Protein AF-A0A2G9NDW2-F1 (afdb_monomer)

pLDDT: mean 83.41, std 6.53, range [58.66, 91.0]

Secondary structure (DSSP, 8-state):
-HHHHHHHHHTT-EEESHHHHHHTGGGEEEEEE-TT--HHHHHHHHHTT--EEE-SS-HHHHHHHHT-SS--SEEEEE-

Radius of gyration: 11.38 Å; Cα contacts (8 Å, |Δi|>4): 120; chains: 1; bounding box: 30×20×25 Å

Mean predicted aligned error: 4.84 Å

Solvent-accessible surface area (backbone atoms only — not comparable to full-atom values): 4409 Å² total; per-residue (Å²): 109,70,66,56,56,47,52,33,51,76,69,66,36,57,37,72,32,62,71,53,38,64,75,40,46,88,53,38,67,43,32,38,30,27,55,76,42,57,66,70,59,57,50,52,36,54,74,69,72,49,66,67,44,78,39,91,44,41,32,65,57,48,17,64,78,64,69,46,99,56,77,52,48,30,40,22,33,45,108

Sequence (79 aa):
MVDEIKNFIEEHQIIFGIKECLKKSDSVKKVFIVNDCREDVRKLLKANKIEFENLEFSKGDVSSRM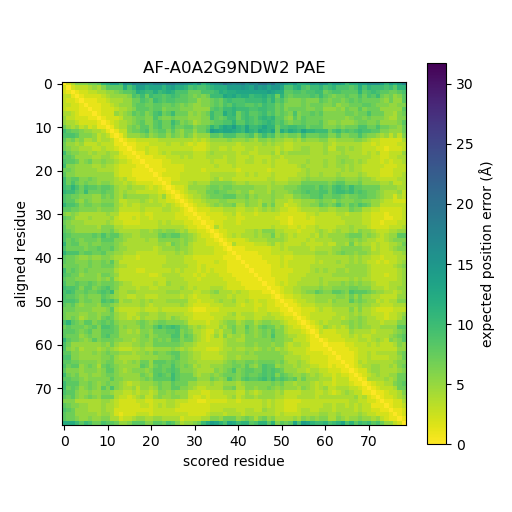GLPFQCEVFGLKK

Nearest PDB structures (foldseek):
  8jiv-assembly1_Cc  TM=8.234E-01  e=3.247E-06  Triticum aestivum
  8b2l-assembly1_P3  TM=7.904E-01  e=8.964E-06  Nicotiana tabacum
  8p8u-assembly1_RC  TM=8.536E-01  e=4.754E-05  Saccharomyces cerevisiae
  9cai-assembly1_Cc  TM=7.366E-01  e=7.753E-06  Caenorhabditis elegans
  8rxx-assembly1_Ld  TM=7.237E-01  e=1.385E-05  Leishmania major strain Friedlin

Structure (mmCIF, N/CA/C/O backbone):
data_AF-A0A2G9NDW2-F1
#
_entry.id   AF-A0A2G9NDW2-F1
#
loop_
_atom_site.group_PDB
_atom_site.id
_atom_site.type_symbol
_atom_site.label_atom_id
_atom_site.label_alt_id
_atom_site.label_comp_id
_atom_site.label_asym_id
_atom_site.label_entity_id
_atom_site.label_seq_id
_atom_site.pdbx_PDB_ins_code
_atom_site.Cartn_x
_atom_site.Cartn_y
_atom_site.Cartn_z
_atom_site.occupancy
_atom_site.B_iso_or_equiv
_atom_site.auth_seq_id
_atom_site.auth_comp_id
_atom_site.auth_asym_id
_atom_site.auth_atom_id
_atom_site.pdbx_PDB_model_num
ATOM 1 N N . MET A 1 1 ? 6.423 14.269 -3.141 1.00 58.66 1 MET A N 1
ATOM 2 C CA . MET A 1 1 ? 5.540 13.080 -3.058 1.00 58.66 1 MET A CA 1
ATOM 3 C C . MET A 1 1 ? 6.337 11.780 -3.008 1.00 58.66 1 MET A C 1
ATOM 5 O O . MET A 1 1 ? 6.197 11.063 -2.032 1.00 58.66 1 MET A O 1
ATOM 9 N N . VAL A 1 2 ? 7.207 11.474 -3.982 1.00 60.28 2 VAL A N 1
ATOM 10 C CA . VAL A 1 2 ? 8.048 10.253 -3.919 1.00 60.28 2 VAL A CA 1
ATOM 11 C C . VAL A 1 2 ? 9.056 10.306 -2.766 1.00 60.28 2 VAL A C 1
ATOM 13 O O .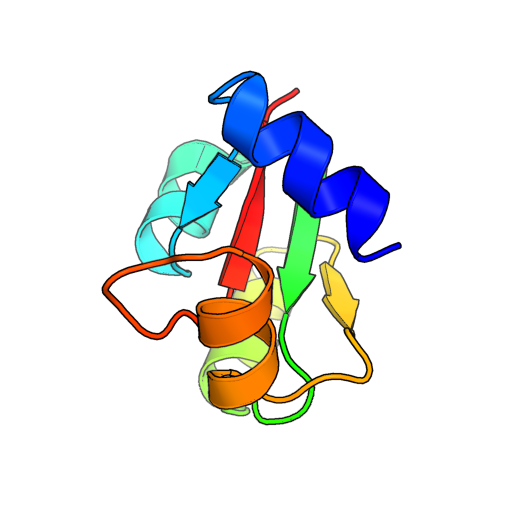 VAL A 1 2 ? 9.218 9.308 -2.072 1.00 60.28 2 VAL A O 1
ATOM 16 N N . ASP A 1 3 ? 9.665 11.466 -2.511 1.00 67.81 3 ASP A N 1
ATOM 17 C CA . ASP A 1 3 ? 10.574 11.672 -1.371 1.00 67.81 3 ASP A CA 1
ATOM 18 C C . ASP A 1 3 ? 9.884 11.484 -0.018 1.00 67.81 3 ASP A C 1
ATOM 20 O O . ASP A 1 3 ? 10.487 10.982 0.919 1.00 67.81 3 ASP A O 1
ATOM 24 N N . GLU A 1 4 ? 8.594 11.817 0.069 1.00 68.88 4 GLU A N 1
ATOM 25 C CA . GLU A 1 4 ? 7.810 11.638 1.291 1.00 68.88 4 GLU A CA 1
ATOM 26 C C . GLU A 1 4 ? 7.654 10.144 1.597 1.00 68.88 4 GLU A C 1
ATOM 28 O O . GLU A 1 4 ? 8.003 9.688 2.680 1.00 68.88 4 GLU A O 1
ATOM 33 N N . ILE A 1 5 ? 7.254 9.352 0.596 1.00 70.94 5 ILE A N 1
ATOM 34 C CA . ILE A 1 5 ? 7.168 7.891 0.719 1.00 70.94 5 ILE A CA 1
ATOM 35 C C . ILE A 1 5 ? 8.547 7.295 1.026 1.00 70.94 5 ILE A C 1
ATOM 37 O O . ILE A 1 5 ? 8.643 6.393 1.850 1.00 70.94 5 ILE A O 1
ATOM 41 N N . LYS A 1 6 ? 9.616 7.810 0.410 1.00 72.62 6 LYS A N 1
ATOM 42 C CA . LYS A 1 6 ? 10.984 7.349 0.666 1.00 72.62 6 LYS A CA 1
ATOM 43 C C . LYS A 1 6 ? 11.397 7.565 2.126 1.00 72.62 6 LYS A C 1
ATOM 45 O O . LYS A 1 6 ? 11.864 6.615 2.745 1.00 72.62 6 LYS A O 1
ATOM 50 N N . ASN A 1 7 ? 11.120 8.739 2.695 1.00 75.94 7 ASN A N 1
ATOM 51 C CA . ASN A 1 7 ? 11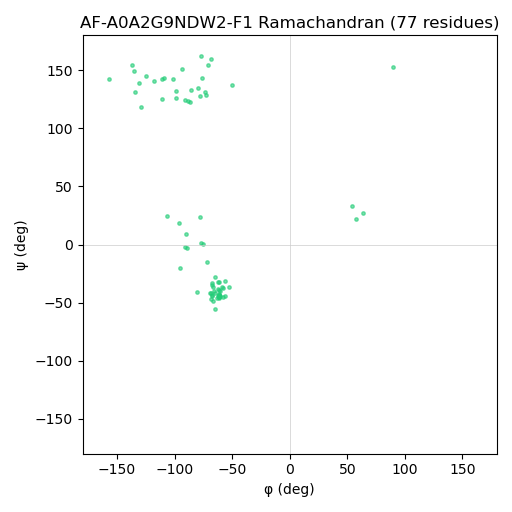.366 9.013 4.114 1.00 75.94 7 ASN A CA 1
ATOM 52 C C . ASN A 1 7 ? 10.611 8.023 5.011 1.00 75.94 7 ASN A C 1
ATOM 54 O O . ASN A 1 7 ? 11.204 7.416 5.895 1.00 75.94 7 ASN A O 1
ATOM 58 N N . PHE A 1 8 ? 9.332 7.761 4.727 1.00 73.81 8 PHE A N 1
ATOM 59 C CA . PHE A 1 8 ? 8.552 6.789 5.497 1.00 73.81 8 PHE A CA 1
ATOM 60 C C . PHE A 1 8 ? 9.065 5.343 5.371 1.00 73.81 8 PHE A C 1
ATOM 62 O O . PHE A 1 8 ? 8.860 4.539 6.286 1.00 73.81 8 PHE A O 1
ATOM 69 N N . ILE A 1 9 ? 9.711 4.984 4.253 1.00 73.81 9 ILE A N 1
ATOM 70 C CA . ILE A 1 9 ? 10.397 3.689 4.107 1.00 73.81 9 ILE A CA 1
ATOM 71 C C . ILE A 1 9 ? 11.613 3.644 5.028 1.00 73.81 9 ILE A C 1
ATOM 73 O O . ILE A 1 9 ? 11.777 2.659 5.746 1.00 73.81 9 ILE A O 1
ATOM 77 N N . GLU A 1 10 ? 12.427 4.700 5.044 1.00 74.62 10 GLU A N 1
ATOM 78 C CA . GLU A 1 10 ? 13.596 4.797 5.927 1.00 74.62 10 GLU A CA 1
ATOM 79 C C . GLU A 1 10 ? 13.182 4.768 7.409 1.00 74.62 10 GLU A C 1
ATOM 81 O O . GLU A 1 10 ? 13.788 4.063 8.217 1.00 74.62 10 GLU A O 1
ATOM 86 N N . GLU A 1 11 ? 12.063 5.406 7.751 1.00 78.06 11 GLU A N 1
ATOM 87 C CA . GLU A 1 11 ? 11.467 5.380 9.092 1.00 78.06 11 GLU A CA 1
ATOM 88 C C . GLU A 1 11 ? 10.711 4.072 9.418 1.00 78.06 11 GLU A C 1
ATOM 90 O O . GLU A 1 11 ? 10.165 3.925 10.510 1.00 78.06 11 GLU A O 1
ATOM 95 N N . HIS A 1 12 ? 10.683 3.086 8.509 1.00 71.25 12 HIS A N 1
ATOM 96 C CA . HIS A 1 12 ? 9.998 1.788 8.673 1.00 71.25 12 HIS A CA 1
ATOM 97 C C . HIS A 1 12 ? 8.483 1.893 8.958 1.00 71.25 12 HIS A C 1
ATOM 99 O O . HIS A 1 12 ? 7.826 0.961 9.456 1.00 71.25 12 HIS A O 1
ATOM 105 N N . GLN A 1 13 ? 7.891 3.021 8.579 1.00 82.62 13 GLN A N 1
ATOM 106 C CA . GLN A 1 13 ? 6.480 3.332 8.759 1.00 82.62 13 GLN A CA 1
ATOM 107 C C . GLN A 1 13 ? 5.642 3.023 7.511 1.00 82.62 13 GLN A C 1
ATOM 109 O O . GLN A 1 13 ? 4.507 3.476 7.403 1.00 82.62 13 GLN A O 1
ATOM 114 N N . ILE A 1 14 ? 6.145 2.194 6.590 1.00 85.81 14 ILE A N 1
ATOM 115 C CA . ILE A 1 14 ? 5.382 1.725 5.426 1.00 85.81 14 ILE A CA 1
ATOM 116 C C . ILE A 1 14 ? 4.842 0.307 5.606 1.00 85.81 14 ILE A C 1
ATOM 118 O O . ILE A 1 14 ? 5.468 -0.586 6.179 1.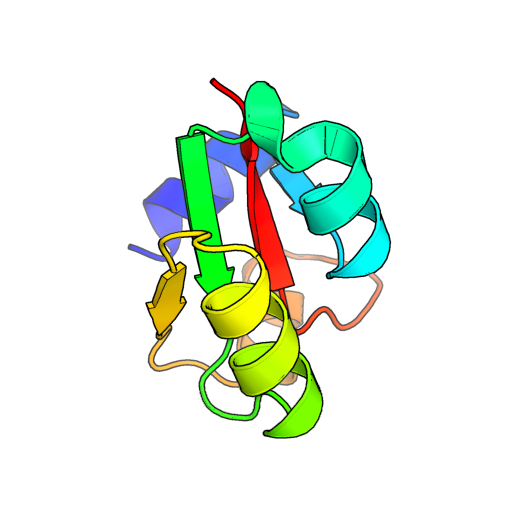00 85.81 14 ILE A O 1
ATOM 122 N N . ILE A 1 15 ? 3.635 0.111 5.088 1.00 87.38 15 ILE A N 1
ATOM 123 C CA . ILE A 1 15 ? 2.965 -1.162 4.887 1.00 87.38 15 ILE A CA 1
ATOM 124 C C . ILE A 1 15 ? 2.889 -1.416 3.385 1.00 87.38 15 ILE A C 1
ATOM 126 O O . ILE A 1 15 ? 2.358 -0.604 2.633 1.00 87.38 15 ILE A O 1
ATOM 130 N N . PHE A 1 16 ? 3.386 -2.567 2.948 1.00 88.00 16 PHE A N 1
ATOM 131 C CA . PHE A 1 16 ? 3.354 -2.952 1.543 1.00 88.00 16 PHE A CA 1
ATOM 132 C C . PHE A 1 16 ? 2.187 -3.900 1.268 1.00 88.00 16 PHE A C 1
ATOM 134 O O . PHE A 1 16 ? 1.995 -4.904 1.956 1.00 88.00 16 PHE A O 1
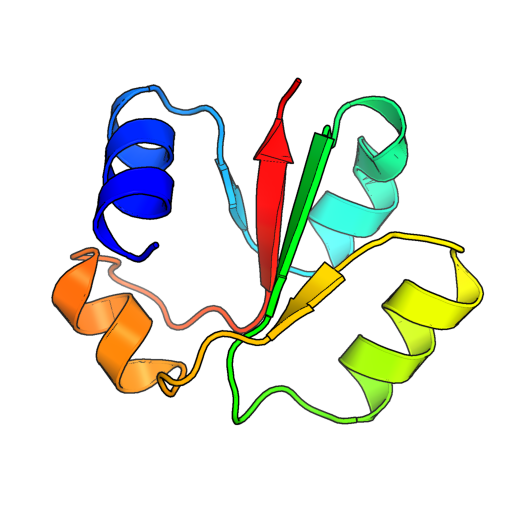ATOM 141 N N . GLY A 1 17 ? 1.432 -3.599 0.214 1.00 86.69 17 GLY A N 1
ATOM 142 C CA . GLY A 1 17 ? 0.395 -4.468 -0.323 1.00 86.69 17 GLY A CA 1
ATOM 143 C C . GLY A 1 17 ? -0.991 -4.259 0.285 1.00 86.69 17 GLY A C 1
ATOM 144 O O . GLY A 1 17 ? -1.171 -3.860 1.437 1.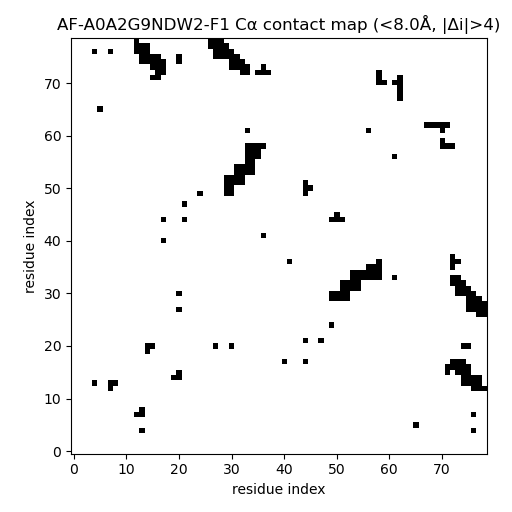00 86.69 17 GLY A O 1
ATOM 145 N N . ILE A 1 18 ? -2.007 -4.587 -0.516 1.00 87.50 18 ILE A N 1
ATOM 146 C CA . ILE A 1 18 ? -3.409 -4.350 -0.160 1.00 87.50 18 ILE A CA 1
ATOM 147 C C . ILE A 1 18 ? -3.870 -5.167 1.047 1.00 87.50 18 ILE A C 1
ATOM 149 O O . ILE A 1 18 ? -4.556 -4.638 1.911 1.00 87.50 18 ILE A O 1
ATOM 153 N N . LYS A 1 19 ? -3.492 -6.447 1.141 1.00 87.50 19 LYS A N 1
ATOM 154 C CA . LYS A 1 19 ? -3.953 -7.320 2.234 1.00 87.50 19 LYS A CA 1
ATOM 155 C C . LYS A 1 19 ? -3.500 -6.804 3.598 1.00 87.50 19 LYS A C 1
ATOM 157 O O . LYS A 1 19 ? -4.289 -6.811 4.535 1.00 87.50 19 LYS A O 1
ATOM 162 N N . GLU A 1 20 ? -2.251 -6.356 3.699 1.00 88.06 20 GLU A N 1
ATOM 163 C CA . GLU A 1 20 ? -1.727 -5.768 4.932 1.00 88.06 20 GLU A CA 1
ATOM 164 C C . GLU A 1 20 ? -2.381 -4.411 5.220 1.00 88.06 20 GLU A C 1
ATOM 166 O O . GLU A 1 20 ? -2.777 -4.172 6.358 1.00 88.06 20 GLU A O 1
ATOM 171 N N . CYS A 1 21 ? -2.576 -3.563 4.200 1.00 86.94 21 CYS A N 1
ATOM 172 C CA . CYS A 1 21 ? -3.278 -2.284 4.365 1.00 86.94 21 CYS A CA 1
ATOM 173 C C . CYS A 1 21 ? -4.721 -2.466 4.853 1.00 86.94 21 CYS A C 1
ATOM 175 O O . CYS A 1 21 ? -5.170 -1.717 5.712 1.00 86.94 21 CYS A O 1
ATOM 177 N N . LEU A 1 22 ? -5.435 -3.477 4.349 1.00 85.88 22 LEU A N 1
ATOM 178 C CA . LEU A 1 22 ? -6.793 -3.807 4.788 1.00 85.88 22 LEU A CA 1
ATOM 179 C C . LEU A 1 22 ? -6.815 -4.344 6.223 1.00 85.88 22 LEU A C 1
ATOM 181 O O . LEU A 1 22 ? -7.677 -3.965 7.004 1.00 85.88 22 LEU A O 1
ATOM 185 N N . LYS A 1 23 ? -5.864 -5.211 6.591 1.00 87.50 23 LYS A N 1
ATOM 186 C CA . LYS A 1 23 ? -5.775 -5.758 7.955 1.00 87.50 23 LYS A CA 1
ATOM 187 C C . LYS A 1 23 ? -5.418 -4.702 8.997 1.00 87.50 23 LYS A C 1
ATOM 189 O O . LYS A 1 23 ? -5.875 -4.788 10.130 1.00 87.50 23 LYS A O 1
ATOM 194 N N . LYS A 1 24 ? -4.561 -3.751 8.629 1.00 85.44 24 LYS A N 1
ATOM 195 C CA . LYS A 1 24 ? -4.031 -2.709 9.517 1.00 85.44 24 LYS A CA 1
ATOM 196 C C . LYS A 1 24 ? -4.643 -1.343 9.219 1.00 85.44 24 LYS A C 1
ATOM 198 O O . LYS A 1 24 ? -4.020 -0.331 9.522 1.00 85.44 24 LYS A O 1
ATOM 203 N N . SER A 1 25 ? -5.843 -1.305 8.642 1.00 80.25 25 SER A N 1
ATOM 204 C CA . SER A 1 25 ? -6.491 -0.069 8.191 1.00 80.25 25 SER A CA 1
ATOM 205 C C . SER A 1 25 ? -6.637 0.971 9.304 1.00 80.25 25 SER A C 1
ATOM 207 O O . SER A 1 25 ? -6.536 2.161 9.040 1.00 80.25 25 SER A O 1
ATOM 209 N N . ASP A 1 26 ? -6.800 0.535 10.554 1.00 82.31 26 ASP A N 1
ATOM 210 C CA . ASP A 1 26 ? -6.883 1.417 11.724 1.00 82.31 26 ASP A CA 1
ATOM 211 C C . ASP A 1 26 ? -5.560 2.153 12.028 1.00 82.31 26 ASP A C 1
ATOM 213 O O . ASP A 1 26 ? -5.541 3.330 12.405 1.00 82.31 26 ASP A O 1
ATOM 217 N N . SER A 1 27 ? -4.433 1.479 11.782 1.00 81.88 27 SER A N 1
ATOM 218 C CA . SER A 1 27 ? -3.078 2.002 11.984 1.00 81.88 27 SER A CA 1
ATOM 219 C C . SER A 1 27 ? -2.504 2.692 10.745 1.00 81.88 27 SER A C 1
ATOM 221 O O . SER A 1 27 ? -1.381 3.188 10.796 1.00 81.88 27 SER A O 1
ATOM 223 N N . VAL A 1 28 ? -3.241 2.713 9.632 1.00 84.06 28 VAL A N 1
ATOM 224 C CA . VAL A 1 28 ? -2.837 3.377 8.391 1.00 84.06 28 VAL A CA 1
ATOM 225 C C . VAL A 1 28 ? -3.366 4.808 8.400 1.00 84.06 28 VAL A C 1
ATOM 227 O O . VAL A 1 28 ? -4.556 5.056 8.573 1.00 84.06 28 VAL A O 1
ATOM 230 N N . LYS A 1 29 ? -2.463 5.769 8.223 1.00 82.50 29 LYS A N 1
ATOM 231 C CA . LYS A 1 29 ? -2.781 7.191 8.095 1.00 82.50 29 LYS A CA 1
ATOM 232 C C . LYS A 1 29 ? -3.235 7.533 6.683 1.00 82.50 29 LYS A C 1
ATOM 234 O O . LYS A 1 29 ? -4.137 8.342 6.510 1.00 82.50 29 LYS A O 1
ATOM 239 N N . LYS A 1 30 ? -2.564 6.959 5.684 1.00 86.56 30 LYS A N 1
ATOM 240 C CA . LYS A 1 30 ? -2.756 7.306 4.276 1.00 86.56 30 LYS A CA 1
ATOM 241 C C . LYS A 1 30 ? -2.316 6.160 3.383 1.00 86.56 30 LYS A C 1
ATOM 243 O O . LYS A 1 30 ? -1.319 5.512 3.687 1.00 86.56 30 LYS A O 1
ATOM 248 N N . VAL A 1 31 ? -3.028 5.910 2.292 1.00 89.44 31 VAL A N 1
ATOM 249 C CA . VAL A 1 31 ? -2.624 4.909 1.299 1.00 89.44 31 VAL A CA 1
ATOM 250 C C . VAL A 1 31 ? -2.215 5.597 0.004 1.00 89.44 31 VAL A C 1
ATOM 252 O O . VAL A 1 31 ? -2.823 6.569 -0.421 1.00 89.44 31 VAL A O 1
ATOM 255 N N . PHE A 1 32 ? -1.197 5.068 -0.651 1.00 89.00 32 PHE A N 1
ATOM 256 C CA . PHE A 1 32 ? -0.812 5.423 -2.003 1.00 89.00 32 PHE A CA 1
ATOM 257 C C . PHE A 1 32 ? -0.943 4.204 -2.891 1.00 89.00 32 PHE A C 1
ATOM 259 O O . PHE A 1 32 ? -0.584 3.089 -2.502 1.00 89.00 32 PHE A O 1
ATOM 266 N N . ILE A 1 33 ? -1.428 4.420 -4.103 1.00 91.00 33 ILE A N 1
ATOM 267 C CA . ILE A 1 33 ? -1.470 3.395 -5.131 1.00 91.00 33 ILE A CA 1
ATOM 268 C C . ILE A 1 33 ? -0.759 3.879 -6.380 1.00 91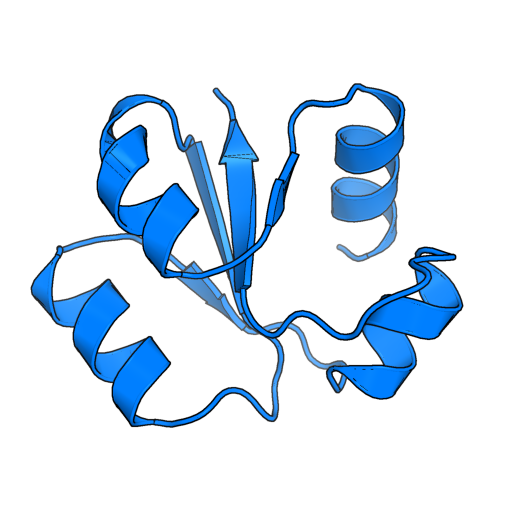.00 33 ILE A C 1
ATOM 270 O O . ILE A 1 33 ? -0.807 5.055 -6.725 1.00 91.00 33 ILE A O 1
ATOM 274 N N . VAL A 1 34 ? -0.090 2.966 -7.069 1.00 89.81 34 VAL A N 1
ATOM 275 C CA . VAL A 1 34 ? 0.578 3.274 -8.340 1.00 89.81 34 VAL A CA 1
ATOM 276 C C . VAL A 1 34 ? -0.439 3.568 -9.441 1.00 89.81 34 VAL A C 1
ATOM 278 O O . VAL A 1 34 ? -1.602 3.161 -9.357 1.00 89.81 34 VAL A O 1
ATOM 281 N N . ASN A 1 35 ? -0.006 4.247 -10.504 1.00 86.62 35 ASN A N 1
ATOM 282 C CA . ASN A 1 35 ? -0.907 4.568 -11.607 1.00 86.62 35 ASN A CA 1
ATOM 283 C C . ASN A 1 35 ? -1.466 3.295 -12.269 1.00 86.62 35 ASN A C 1
ATOM 285 O O . ASN A 1 35 ? -2.675 3.139 -12.427 1.00 86.62 35 ASN A O 1
ATOM 289 N N . ASP A 1 36 ? -0.580 2.330 -12.519 1.00 87.00 36 ASP A N 1
ATOM 290 C CA . ASP A 1 36 ? -0.875 1.016 -13.112 1.00 87.00 36 ASP A CA 1
ATOM 291 C C . ASP A 1 36 ? -1.504 0.013 -12.116 1.00 87.00 36 ASP A C 1
ATOM 293 O O . ASP A 1 36 ? -1.359 -1.200 -12.246 1.00 87.00 36 ASP A O 1
ATOM 297 N N . CYS A 1 37 ? -2.154 0.499 -11.055 1.00 87.62 37 CYS A N 1
ATOM 298 C CA . CYS A 1 37 ? -2.780 -0.361 -10.056 1.00 87.62 37 CYS A CA 1
ATOM 299 C C . CYS A 1 37 ? -4.060 -0.998 -10.610 1.00 87.62 37 CYS A C 1
ATOM 301 O O . CYS A 1 37 ? -4.944 -0.294 -11.115 1.00 87.62 37 CYS A O 1
ATOM 303 N N . ARG A 1 38 ? -4.182 -2.321 -10.440 1.00 87.88 38 ARG A N 1
ATOM 304 C CA . ARG A 1 38 ? -5.367 -3.107 -10.819 1.00 87.88 38 ARG A CA 1
ATOM 305 C C . ARG A 1 38 ? -6.672 -2.500 -10.295 1.00 87.88 38 ARG A C 1
ATOM 307 O O . ARG A 1 38 ? -6.788 -2.136 -9.124 1.00 87.88 38 ARG A O 1
ATOM 314 N N . GLU A 1 39 ? -7.703 -2.471 -11.137 1.00 87.62 39 GLU A N 1
ATOM 315 C CA . GLU A 1 39 ? -9.011 -1.922 -10.759 1.00 87.62 39 GLU A CA 1
ATOM 316 C C . GLU A 1 39 ? -9.646 -2.630 -9.556 1.00 87.62 39 GLU A C 1
ATOM 318 O O . GLU A 1 39 ? -10.240 -1.968 -8.706 1.00 87.62 39 GLU A O 1
ATOM 323 N N . ASP A 1 40 ? -9.487 -3.949 -9.428 1.00 89.88 40 ASP A N 1
ATOM 324 C CA . ASP A 1 40 ? -9.978 -4.705 -8.268 1.00 89.88 40 ASP A CA 1
ATOM 325 C C . ASP A 1 40 ? -9.396 -4.196 -6.945 1.00 89.88 40 ASP A C 1
ATOM 327 O O . ASP A 1 40 ? -10.101 -4.091 -5.943 1.00 89.88 40 ASP A O 1
ATOM 331 N N . VAL A 1 41 ? -8.120 -3.804 -6.948 1.00 89.31 41 VAL A N 1
ATOM 332 C CA . VAL A 1 41 ? -7.427 -3.258 -5.775 1.00 89.31 41 VAL A CA 1
ATOM 333 C C . VAL A 1 41 ? -8.022 -1.898 -5.403 1.00 89.31 41 VAL A C 1
ATOM 335 O O . VAL A 1 41 ? -8.340 -1.657 -4.237 1.00 89.31 41 VAL A O 1
ATOM 338 N N . ARG A 1 42 ? -8.274 -1.039 -6.399 1.00 87.88 42 ARG A N 1
ATOM 339 C CA . ARG A 1 42 ? -8.952 0.255 -6.207 1.00 87.88 42 ARG A CA 1
ATOM 340 C C . ARG A 1 42 ? -10.362 0.071 -5.644 1.00 87.88 42 ARG A C 1
ATOM 342 O O . ARG A 1 42 ? -10.751 0.783 -4.719 1.00 87.88 42 ARG A O 1
ATOM 349 N N . LYS A 1 43 ? -11.124 -0.889 -6.178 1.00 89.94 43 LYS A N 1
ATOM 350 C CA . LYS A 1 43 ? -12.478 -1.220 -5.703 1.00 89.94 43 LYS A CA 1
ATOM 351 C C . LYS A 1 43 ? -12.457 -1.698 -4.254 1.00 89.94 43 LYS A C 1
ATOM 353 O O . LYS A 1 43 ? -13.268 -1.227 -3.464 1.00 89.94 43 LYS A O 1
ATOM 358 N N . LEU A 1 44 ? -11.512 -2.564 -3.889 1.00 89.50 44 LEU A N 1
ATOM 359 C CA . LEU A 1 44 ? -11.353 -3.049 -2.518 1.00 89.50 44 LEU A CA 1
ATOM 360 C C . LEU A 1 44 ? -11.030 -1.918 -1.531 1.00 89.50 44 LEU A C 1
ATOM 362 O O . LEU A 1 44 ? -11.646 -1.859 -0.469 1.00 89.50 44 LEU A O 1
ATOM 366 N N . LEU A 1 45 ? -10.118 -1.002 -1.875 1.00 87.44 45 LEU A N 1
ATOM 367 C CA . LEU A 1 45 ? -9.800 0.148 -1.019 1.00 87.44 45 LEU A CA 1
ATOM 368 C C . LEU A 1 45 ? -11.024 1.053 -0.812 1.00 87.44 45 LEU A C 1
ATOM 370 O O . LEU A 1 45 ? -11.355 1.385 0.326 1.00 87.44 45 LEU A O 1
ATOM 374 N N . LYS A 1 46 ? -11.757 1.365 -1.893 1.00 86.94 46 LYS A N 1
ATOM 375 C CA . LYS A 1 46 ? -13.010 2.138 -1.816 1.00 86.94 46 LYS A CA 1
ATOM 376 C C . LYS A 1 46 ? -14.080 1.432 -0.980 1.00 86.94 46 LYS A C 1
ATOM 378 O O . LYS A 1 46 ? -14.724 2.074 -0.156 1.00 86.94 46 LYS A O 1
ATOM 383 N N . ALA A 1 47 ? -14.255 0.121 -1.158 1.00 89.56 47 ALA A N 1
ATOM 384 C CA . ALA A 1 47 ? -15.237 -0.672 -0.415 1.00 89.56 47 ALA A CA 1
ATOM 385 C C . ALA A 1 47 ? -14.964 -0.675 1.098 1.00 89.56 47 ALA A C 1
ATOM 387 O O . ALA A 1 47 ? -15.899 -0.688 1.893 1.00 89.56 47 ALA A O 1
ATOM 388 N N . ASN A 1 48 ? -13.691 -0.598 1.490 1.00 85.94 48 ASN A N 1
ATOM 389 C CA . ASN A 1 48 ? -13.265 -0.521 2.887 1.00 85.94 48 ASN A CA 1
ATOM 390 C C . ASN A 1 48 ? -13.143 0.924 3.407 1.00 85.94 48 ASN A C 1
ATOM 392 O O . ASN A 1 48 ? -12.646 1.126 4.511 1.00 85.94 48 ASN A O 1
ATOM 396 N N . LYS A 1 49 ? -13.603 1.924 2.636 1.00 84.88 49 LYS A N 1
ATOM 397 C CA . LYS A 1 49 ? -13.548 3.358 2.978 1.00 84.88 49 LYS A CA 1
ATOM 398 C C . LYS A 1 49 ? -12.137 3.850 3.324 1.00 84.88 49 LYS A C 1
ATOM 400 O O . LYS A 1 49 ? -11.972 4.730 4.162 1.00 84.88 49 LYS A O 1
ATOM 405 N N . ILE A 1 50 ? -11.124 3.274 2.684 1.00 85.06 50 ILE A N 1
ATOM 406 C CA . ILE A 1 50 ? -9.734 3.685 2.864 1.00 85.06 50 ILE A CA 1
ATOM 407 C C . ILE A 1 50 ? -9.435 4.806 1.874 1.00 85.06 50 ILE A C 1
ATOM 409 O O . ILE A 1 50 ? -9.596 4.628 0.665 1.00 85.06 50 ILE A O 1
ATOM 413 N N . GLU A 1 51 ? -8.983 5.948 2.384 1.00 84.12 51 GLU A N 1
ATOM 414 C CA . GLU A 1 51 ? -8.517 7.049 1.546 1.00 84.12 51 GLU A CA 1
ATOM 415 C C . GLU A 1 51 ? -7.169 6.702 0.916 1.00 84.12 51 GLU A C 1
ATOM 417 O O . GLU A 1 51 ? -6.225 6.294 1.602 1.00 84.12 51 GLU A O 1
ATOM 422 N N . PHE A 1 52 ? -7.085 6.860 -0.404 1.00 88.19 52 PHE A N 1
ATOM 423 C CA . PHE A 1 52 ? -5.862 6.622 -1.150 1.00 88.19 52 PHE A CA 1
ATOM 424 C C . PHE A 1 52 ? -5.578 7.727 -2.162 1.00 88.19 52 PHE A C 1
ATOM 426 O O . PHE A 1 52 ? -6.492 8.303 -2.750 1.00 88.19 52 PHE A O 1
ATOM 433 N N . GLU A 1 53 ? -4.295 7.961 -2.411 1.00 89.06 53 GLU A N 1
ATOM 434 C CA . GLU A 1 53 ? -3.809 8.847 -3.462 1.00 89.06 53 GLU A CA 1
ATOM 435 C C . GLU A 1 53 ? -3.156 8.061 -4.593 1.00 89.06 53 GLU A C 1
ATOM 437 O O . GLU A 1 53 ? -2.470 7.058 -4.379 1.00 89.06 53 GLU A O 1
ATOM 442 N N . ASN A 1 54 ? -3.362 8.537 -5.817 1.00 87.06 54 ASN A N 1
ATOM 443 C CA . ASN A 1 54 ? -2.743 7.960 -6.996 1.00 87.06 54 ASN A CA 1
ATOM 444 C C . ASN A 1 54 ? -1.367 8.578 -7.224 1.00 87.06 54 ASN A C 1
ATOM 446 O O . ASN A 1 54 ? -1.245 9.782 -7.419 1.00 87.06 54 ASN A O 1
ATOM 450 N N . LEU A 1 55 ? -0.344 7.735 -7.257 1.00 85.38 55 LEU A N 1
ATOM 451 C CA . LEU A 1 55 ? 0.973 8.110 -7.736 1.00 85.38 55 LEU A CA 1
ATOM 452 C C . LEU A 1 55 ? 0.955 8.168 -9.257 1.00 85.38 55 LEU A C 1
ATOM 454 O O . LEU A 1 55 ? 0.353 7.323 -9.916 1.00 85.38 55 LEU A O 1
ATOM 458 N N . GLU A 1 56 ? 1.680 9.134 -9.806 1.00 84.19 56 GLU A N 1
ATOM 459 C CA . GLU A 1 56 ? 1.859 9.294 -11.253 1.00 84.19 56 GLU A CA 1
ATOM 460 C C . GLU A 1 56 ? 2.772 8.208 -11.852 1.00 84.19 56 GLU A C 1
ATOM 462 O O . GLU A 1 56 ? 2.793 7.992 -13.060 1.00 84.19 56 GLU A O 1
ATOM 467 N N . PHE A 1 57 ? 3.505 7.488 -10.999 1.00 82.62 57 PHE A N 1
ATOM 468 C CA . PHE A 1 57 ? 4.501 6.493 -11.387 1.00 82.62 57 PHE A CA 1
ATOM 469 C C . PHE A 1 57 ? 3.924 5.072 -11.440 1.00 82.62 57 PHE A C 1
ATOM 471 O O . PHE A 1 57 ? 3.007 4.709 -10.694 1.00 82.62 57 PHE A O 1
ATOM 478 N N . SER A 1 58 ? 4.509 4.243 -12.305 1.00 85.81 58 SER A N 1
ATOM 479 C CA . SER A 1 58 ? 4.191 2.817 -12.428 1.00 85.81 58 SER A CA 1
ATOM 480 C C . SER A 1 58 ? 4.831 1.999 -11.303 1.00 85.81 58 SER A C 1
ATOM 482 O O . SER A 1 58 ? 5.809 2.418 -10.687 1.00 85.81 58 SER A O 1
ATOM 484 N N . LYS A 1 59 ? 4.343 0.772 -11.073 1.00 84.38 59 LYS A N 1
ATOM 485 C CA . LYS A 1 59 ? 4.931 -0.164 -10.089 1.00 84.38 59 LYS A CA 1
ATOM 486 C C . LYS A 1 59 ? 6.433 -0.403 -10.277 1.00 84.38 59 LYS A C 1
ATOM 488 O O . LYS A 1 59 ? 7.154 -0.502 -9.289 1.00 84.38 59 LYS A O 1
ATOM 493 N N . GLY A 1 60 ? 6.898 -0.451 -11.529 1.00 82.25 60 GLY A N 1
ATOM 494 C CA . GLY A 1 60 ? 8.316 -0.593 -11.870 1.00 82.25 60 GLY A CA 1
ATOM 495 C C . GLY A 1 60 ? 9.133 0.615 -11.418 1.00 82.25 60 GLY A C 1
ATOM 496 O O . GLY A 1 60 ? 10.048 0.465 -10.611 1.00 82.25 60 GLY A O 1
ATOM 497 N N . ASP A 1 61 ? 8.740 1.815 -11.849 1.00 84.38 61 ASP A N 1
ATOM 498 C CA . ASP A 1 61 ? 9.392 3.071 -11.467 1.00 84.38 61 ASP A CA 1
ATOM 499 C C . ASP A 1 61 ? 9.450 3.267 -9.954 1.00 84.38 61 ASP A C 1
ATOM 501 O O . ASP A 1 61 ? 10.496 3.632 -9.417 1.00 84.38 61 ASP A O 1
ATOM 505 N N . VAL A 1 62 ? 8.343 2.997 -9.255 1.00 83.75 62 VAL A N 1
ATOM 506 C CA . VAL A 1 62 ? 8.287 3.115 -7.794 1.00 83.75 62 VAL A CA 1
ATOM 507 C C . VAL A 1 62 ? 9.247 2.122 -7.143 1.00 83.75 62 VAL A C 1
ATOM 509 O O . VAL A 1 62 ? 10.036 2.526 -6.292 1.00 83.75 62 VAL A O 1
ATOM 512 N N . SER A 1 63 ? 9.256 0.857 -7.578 1.00 83.69 63 SER A N 1
ATOM 513 C CA . SER A 1 63 ? 10.179 -0.147 -7.034 1.00 83.69 63 SER A CA 1
ATOM 514 C C . SER A 1 63 ? 11.651 0.215 -7.261 1.00 83.69 63 SER A C 1
ATOM 516 O O . SER A 1 63 ? 12.436 0.156 -6.317 1.00 83.69 63 SER A O 1
ATOM 518 N N . SER A 1 64 ? 12.018 0.690 -8.457 1.00 83.88 64 SER A N 1
ATOM 519 C CA . SER A 1 64 ? 13.390 1.111 -8.762 1.00 83.88 64 SER A CA 1
ATOM 520 C C . SER A 1 64 ? 13.808 2.356 -7.985 1.00 83.88 64 SER A C 1
ATOM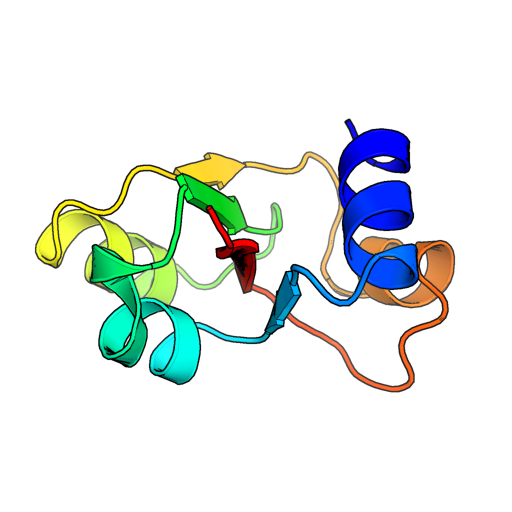 522 O O . SER A 1 64 ? 14.904 2.384 -7.433 1.00 83.88 64 SER A O 1
ATOM 524 N N . ARG A 1 65 ? 12.948 3.378 -7.899 1.00 81.88 65 ARG A N 1
ATOM 525 C CA . ARG A 1 65 ? 13.263 4.620 -7.170 1.00 81.88 65 ARG A CA 1
ATOM 526 C C . ARG A 1 65 ? 13.375 4.407 -5.665 1.00 81.88 65 ARG A C 1
ATOM 528 O O . ARG A 1 65 ? 14.157 5.092 -5.012 1.00 81.88 65 ARG A O 1
ATOM 535 N N . MET A 1 66 ? 12.589 3.479 -5.128 1.00 77.12 66 MET A N 1
ATOM 536 C CA . MET A 1 66 ? 12.590 3.143 -3.704 1.00 77.12 66 MET A CA 1
ATOM 537 C C . MET A 1 66 ? 13.590 2.040 -3.350 1.00 77.12 66 MET A C 1
ATOM 539 O O . MET A 1 66 ? 13.729 1.716 -2.177 1.00 77.12 66 MET A O 1
ATOM 543 N N . GLY A 1 67 ? 14.292 1.466 -4.334 1.00 78.75 67 GLY A N 1
ATOM 544 C CA . GLY A 1 67 ? 15.254 0.387 -4.104 1.00 78.75 67 GLY A CA 1
ATOM 545 C C . GLY A 1 67 ? 14.614 -0.893 -3.558 1.00 78.75 67 GLY A C 1
ATOM 546 O O . GLY A 1 67 ? 15.266 -1.655 -2.849 1.00 78.75 67 GLY A O 1
ATOM 547 N N . LEU A 1 68 ? 13.333 -1.125 -3.850 1.00 80.31 68 LEU A N 1
ATOM 548 C CA . LEU A 1 68 ? 12.614 -2.299 -3.369 1.00 80.31 68 LEU A CA 1
ATOM 549 C C . LEU A 1 68 ? 12.965 -3.516 -4.237 1.00 80.31 68 LEU A C 1
ATOM 551 O O . LEU A 1 68 ? 12.904 -3.426 -5.464 1.00 80.31 68 LEU A O 1
ATOM 555 N N . PRO A 1 69 ? 13.242 -4.687 -3.637 1.00 83.75 69 PRO A N 1
ATOM 556 C CA . PRO A 1 69 ? 13.510 -5.911 -4.393 1.00 83.75 69 PRO A CA 1
ATOM 557 C C . PRO A 1 69 ? 12.235 -6.540 -4.985 1.00 83.75 69 PRO A C 1
ATOM 559 O O . PRO A 1 69 ? 12.295 -7.591 -5.617 1.00 83.75 69 PRO A O 1
ATOM 562 N N . PHE A 1 70 ? 11.071 -5.925 -4.764 1.00 83.62 70 PHE A N 1
ATOM 563 C CA . PHE A 1 70 ? 9.770 -6.398 -5.221 1.00 83.62 70 PHE A CA 1
ATOM 564 C C . PHE A 1 70 ? 8.928 -5.247 -5.774 1.00 83.62 70 PHE A C 1
ATOM 566 O O . PHE A 1 70 ? 9.066 -4.090 -5.378 1.00 83.62 70 PHE A O 1
ATOM 573 N N . GLN A 1 71 ? 8.000 -5.585 -6.669 1.00 84.69 71 GLN A N 1
ATOM 574 C CA . GLN A 1 71 ? 7.003 -4.642 -7.162 1.00 84.69 71 GLN A CA 1
ATOM 575 C C . GLN A 1 71 ? 5.810 -4.609 -6.212 1.00 84.69 71 GLN A C 1
ATOM 577 O O . GLN A 1 71 ? 5.285 -5.653 -5.820 1.00 84.69 71 GLN A O 1
ATOM 582 N N . CYS A 1 72 ? 5.361 -3.407 -5.863 1.00 84.62 72 CYS A N 1
ATOM 583 C CA . CYS A 1 72 ? 4.167 -3.218 -5.057 1.00 84.62 72 CYS A CA 1
ATOM 584 C C . CYS A 1 72 ? 3.253 -2.182 -5.701 1.00 84.62 72 CYS A C 1
ATOM 586 O O . CYS A 1 72 ? 3.710 -1.167 -6.222 1.00 84.62 72 CYS A O 1
ATOM 588 N N . GLU A 1 73 ? 1.954 -2.463 -5.676 1.00 87.50 73 GLU A N 1
ATOM 589 C CA . GLU A 1 73 ? 0.939 -1.573 -6.238 1.00 87.50 73 GLU A CA 1
ATOM 590 C C . GLU A 1 73 ? 0.326 -0.647 -5.180 1.00 87.50 73 GLU A C 1
ATOM 592 O O . GLU A 1 73 ? -0.262 0.369 -5.541 1.00 87.50 73 GLU A O 1
ATOM 597 N N . VAL A 1 74 ? 0.447 -1.004 -3.894 1.00 89.06 74 VAL A N 1
ATOM 598 C CA . VAL A 1 74 ? -0.209 -0.333 -2.762 1.00 89.06 74 VAL A CA 1
ATOM 599 C C . VAL A 1 74 ? 0.786 -0.127 -1.627 1.00 89.06 74 VAL A C 1
ATOM 601 O O . VAL A 1 74 ? 1.445 -1.079 -1.202 1.00 89.06 74 VAL A O 1
ATOM 604 N N . PHE A 1 75 ? 0.829 1.092 -1.101 1.00 88.62 75 PHE A N 1
ATOM 605 C CA . PHE A 1 75 ? 1.696 1.515 -0.008 1.00 88.62 75 PHE A CA 1
ATOM 606 C C . PHE A 1 75 ? 0.851 2.209 1.058 1.00 88.62 75 PHE A C 1
ATOM 608 O O . PHE A 1 75 ? 0.230 3.227 0.786 1.00 88.62 75 PHE A O 1
ATOM 615 N N . GLY A 1 76 ? 0.802 1.670 2.268 1.00 88.94 76 GLY A N 1
ATOM 616 C CA . GLY A 1 76 ? 0.155 2.307 3.410 1.00 88.94 76 GLY A CA 1
ATOM 617 C C . GLY A 1 76 ? 1.184 3.008 4.284 1.00 88.94 76 GLY A C 1
ATOM 618 O O . GLY A 1 76 ? 2.127 2.372 4.739 1.00 88.94 76 GLY A O 1
ATOM 619 N N . LEU A 1 77 ? 0.995 4.292 4.557 1.00 86.19 77 LEU A N 1
ATOM 620 C CA . LEU A 1 77 ? 1.697 4.997 5.622 1.00 86.19 77 LEU A CA 1
ATOM 621 C C . LEU A 1 77 ? 1.065 4.644 6.959 1.00 86.19 77 LEU A C 1
ATOM 623 O O . LEU A 1 77 ? -0.147 4.790 7.124 1.00 86.19 77 LEU A O 1
ATOM 627 N N . LYS A 1 78 ? 1.872 4.212 7.921 1.00 83.44 78 LYS A N 1
ATOM 628 C CA . LYS A 1 78 ? 1.439 4.070 9.310 1.00 83.44 78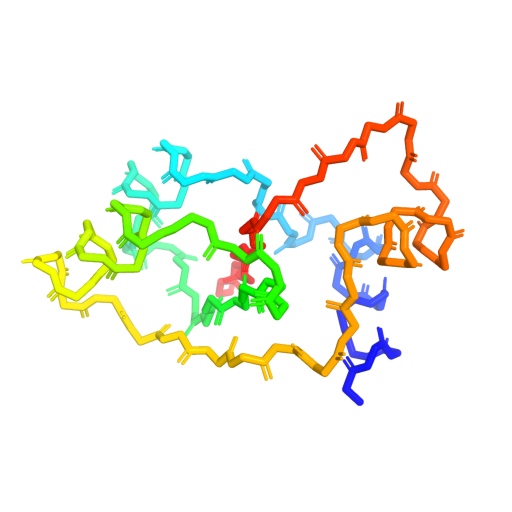 LYS A CA 1
ATOM 629 C C . LYS A 1 78 ? 1.242 5.452 9.946 1.00 83.44 78 LYS A C 1
ATOM 631 O O . LYS A 1 78 ? 1.792 6.445 9.471 1.00 83.44 78 LYS A O 1
ATOM 636 N N . LYS A 1 79 ? 0.380 5.508 10.959 1.00 76.19 79 LYS A N 1
ATOM 637 C CA . LYS A 1 79 ? 0.205 6.680 11.828 1.00 76.19 79 LYS A CA 1
ATOM 638 C C . LYS A 1 79 ? 1.402 6.890 12.743 1.00 76.19 79 LYS A C 1
ATOM 640 O O . LYS A 1 79 ? 2.017 5.873 13.136 1.00 76.19 79 LYS A O 1
#

Foldseek 3Di:
DLVVLLVLVVVVQKDFAQVRCLVCVVQFPEKEFEPPADPVSVVVCVVSVGHYDYDPHHQVVSCVVSVNPDGTGMMTGGD